Protein AF-A0A0B6YL74-F1 (afdb_monomer_lite)

InterPro domains:
  IPR012981 PIH1, N-terminal [PF08190] (2-84)
  IPR050734 PIH1 family, Kintoun subfamily [PTHR22997] (2-84)

Secondary structure (DSSP, 8-state):
--EEEEEEEE-TTSPPPEEEEEE-TTS-EEEEEE--EEEPPPEEEE-TTS-EEEEEEEEE-HHHHHHHHH-HHHHHHHHHHHH-

Foldseek 3Di:
DAAEEEAEAEDQPFDAKDWDWDADPVRDIDIDIDWTKDKDDKDWDADPVRGIYIYIYIYGHVNLVVCLVVDVVSVVVVVVVSVD

Organism: NCBI:txid1028688

Radius of gyration: 15.73 Å; chains: 1; bounding box: 33×27×45 Å

Structure (mmCIF, N/CA/C/O backbone):
data_AF-A0A0B6YL74-F1
#
_entry.id   AF-A0A0B6YL74-F1
#
loop_
_atom_site.group_PDB
_atom_site.id
_atom_site.type_symbol
_atom_site.label_atom_id
_atom_site.label_alt_id
_atom_site.label_comp_id
_atom_site.label_asym_id
_atom_sit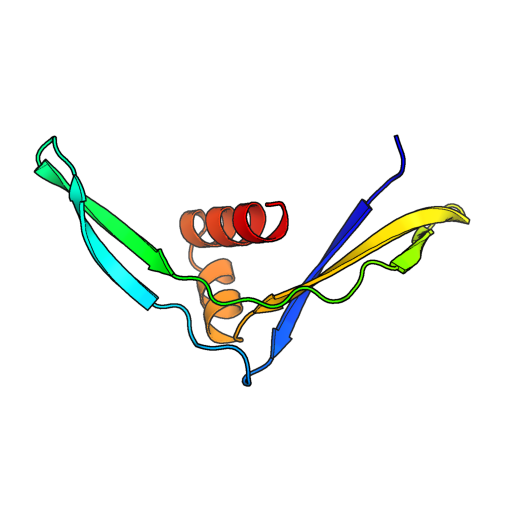e.label_entity_id
_atom_site.label_seq_id
_atom_site.pdbx_PDB_ins_code
_atom_site.Cartn_x
_atom_site.Cartn_y
_atom_site.Cartn_z
_atom_site.occupancy
_atom_site.B_iso_or_equiv
_atom_site.auth_seq_id
_atom_site.auth_comp_id
_atom_site.auth_asym_id
_atom_site.auth_atom_id
_atom_site.pdbx_PDB_model_num
ATOM 1 N N . THR A 1 1 ? -6.035 15.799 16.728 1.00 72.88 1 THR A N 1
ATOM 2 C CA . THR A 1 1 ? -5.870 14.876 15.579 1.00 72.88 1 THR A CA 1
ATOM 3 C C . THR A 1 1 ? -6.185 13.468 16.039 1.00 72.88 1 THR A C 1
ATOM 5 O O . THR A 1 1 ? -5.794 13.111 17.142 1.00 72.88 1 THR A O 1
ATOM 8 N N . ARG A 1 2 ? -6.941 12.692 15.256 1.00 87.56 2 ARG A N 1
ATOM 9 C CA . ARG A 1 2 ? -7.314 11.306 15.588 1.00 87.56 2 ARG A CA 1
ATOM 10 C C . ARG A 1 2 ? -6.255 10.348 15.037 1.00 87.56 2 ARG A C 1
ATOM 12 O O . ARG A 1 2 ? -5.784 10.565 13.924 1.00 87.56 2 ARG A O 1
ATOM 19 N N . LYS A 1 3 ? -5.872 9.321 15.802 1.00 95.00 3 LYS A N 1
ATOM 20 C CA . LYS A 1 3 ? -4.906 8.307 15.346 1.00 95.00 3 LYS A CA 1
ATOM 21 C C . LYS A 1 3 ? -5.476 7.550 14.142 1.00 95.00 3 LYS A C 1
ATOM 23 O O . LYS A 1 3 ? -6.672 7.254 14.123 1.00 95.00 3 LYS A O 1
ATOM 28 N N . ALA A 1 4 ? -4.628 7.236 13.168 1.00 95.62 4 ALA A N 1
ATOM 29 C CA . ALA A 1 4 ? -4.982 6.408 12.025 1.00 95.62 4 ALA A CA 1
ATOM 30 C C . ALA A 1 4 ? -4.020 5.223 11.900 1.00 95.62 4 ALA A C 1
ATOM 32 O O . ALA A 1 4 ? -2.824 5.367 12.153 1.00 95.62 4 ALA A O 1
ATOM 33 N N . PHE A 1 5 ? -4.551 4.071 11.505 1.00 96.75 5 PHE A N 1
ATOM 34 C CA . PHE A 1 5 ? -3.789 2.877 11.160 1.00 96.75 5 PHE A CA 1
ATOM 35 C C . PHE A 1 5 ? -4.096 2.494 9.717 1.00 96.75 5 PHE A C 1
ATOM 37 O O . PHE A 1 5 ? -5.251 2.526 9.298 1.00 96.75 5 PHE A O 1
ATOM 44 N N . ILE A 1 6 ? -3.063 2.125 8.967 1.00 97.31 6 ILE A N 1
ATOM 45 C CA . ILE A 1 6 ? -3.199 1.637 7.598 1.00 97.31 6 ILE A CA 1
ATOM 46 C C . ILE A 1 6 ? -2.689 0.201 7.579 1.00 97.31 6 ILE A C 1
ATOM 48 O O . ILE A 1 6 ? -1.511 -0.049 7.841 1.00 97.31 6 ILE A O 1
ATOM 52 N N . ASN A 1 7 ? -3.573 -0.744 7.286 1.00 97.50 7 ASN A N 1
ATOM 53 C CA . ASN A 1 7 ? -3.204 -2.132 7.073 1.00 97.50 7 ASN A CA 1
ATOM 54 C C . ASN A 1 7 ? -2.782 -2.320 5.616 1.00 97.50 7 ASN A C 1
ATOM 56 O O . ASN A 1 7 ? -3.556 -2.062 4.692 1.00 97.50 7 ASN A O 1
ATOM 60 N N . ILE A 1 8 ? -1.558 -2.806 5.423 1.00 97.19 8 ILE A N 1
ATOM 61 C CA . ILE A 1 8 ? -1.050 -3.214 4.113 1.00 97.19 8 ILE A CA 1
ATOM 62 C C . ILE A 1 8 ? -1.426 -4.681 3.901 1.00 97.19 8 ILE A C 1
ATOM 64 O O . ILE A 1 8 ? -0.808 -5.590 4.460 1.00 97.19 8 ILE A O 1
ATOM 68 N N . CYS A 1 9 ? -2.469 -4.899 3.112 1.00 97.62 9 CYS A N 1
ATOM 69 C CA . CYS A 1 9 ? -3.080 -6.195 2.846 1.00 97.62 9 CYS A CA 1
ATOM 70 C C . CYS A 1 9 ? -2.634 -6.754 1.487 1.00 97.62 9 CYS A C 1
ATOM 72 O O . CYS A 1 9 ? -2.166 -6.022 0.613 1.00 97.62 9 CYS A O 1
ATOM 74 N N . GLN A 1 10 ? -2.816 -8.063 1.286 1.00 97.88 10 GLN A N 1
ATOM 75 C CA . GLN A 1 10 ? -2.478 -8.734 0.028 1.00 97.88 10 GLN A CA 1
ATOM 76 C C . GLN A 1 10 ? -3.628 -9.599 -0.505 1.00 97.88 10 GLN A C 1
ATOM 78 O O . GLN A 1 10 ? -4.278 -10.308 0.261 1.00 97.88 10 GLN A O 1
ATOM 83 N N . ASN A 1 11 ? -3.870 -9.554 -1.817 1.00 98.06 11 ASN A N 1
ATOM 84 C CA . ASN A 1 11 ? -4.843 -10.394 -2.520 1.00 98.06 11 ASN A CA 1
ATOM 85 C C . ASN A 1 11 ? -4.411 -10.601 -3.982 1.00 98.06 11 ASN A C 1
ATOM 87 O O . ASN A 1 11 ? -4.030 -9.647 -4.657 1.00 98.06 11 ASN A O 1
ATOM 91 N N . ASP A 1 12 ? -4.460 -11.835 -4.479 1.00 98.12 12 ASP A N 1
ATOM 92 C CA . ASP A 1 12 ? -4.017 -12.203 -5.833 1.00 98.12 12 ASP A CA 1
ATOM 93 C C . ASP A 1 12 ? -4.964 -11.745 -6.956 1.00 98.12 12 ASP A C 1
ATOM 95 O O . ASP A 1 12 ? -4.589 -11.784 -8.126 1.00 98.12 12 ASP A O 1
ATOM 99 N N . LYS A 1 13 ? -6.156 -11.239 -6.615 1.00 98.19 13 LYS A N 1
ATOM 100 C CA . LYS A 1 13 ? -7.083 -10.598 -7.562 1.00 98.19 13 LYS A CA 1
ATOM 101 C C . LYS A 1 13 ? -6.683 -9.170 -7.938 1.00 98.19 13 LYS A C 1
ATOM 103 O O . LYS A 1 13 ? -7.215 -8.637 -8.908 1.00 98.19 13 LYS A O 1
ATOM 108 N N . ILE A 1 14 ? -5.789 -8.535 -7.178 1.00 98.31 14 ILE A N 1
ATOM 109 C CA . ILE A 1 14 ? -5.218 -7.233 -7.545 1.00 98.31 14 ILE A CA 1
ATOM 110 C C . ILE A 1 14 ? -4.191 -7.450 -8.656 1.00 98.31 14 ILE A C 1
ATOM 112 O O . ILE A 1 14 ? -3.433 -8.413 -8.629 1.00 98.31 14 ILE A O 1
ATOM 116 N N . GLU A 1 15 ? -4.134 -6.558 -9.641 1.00 98.38 15 GLU A N 1
ATOM 117 C CA . GLU A 1 15 ? -3.143 -6.685 -10.706 1.00 98.38 15 GLU A CA 1
ATOM 118 C C . GLU A 1 15 ? -1.698 -6.561 -10.168 1.00 98.38 15 GLU A C 1
ATOM 120 O O . GLU A 1 15 ? -1.407 -5.808 -9.237 1.00 98.38 15 GLU A O 1
ATOM 125 N N . LYS A 1 16 ? -0.772 -7.321 -10.765 1.00 98.31 16 LYS A N 1
ATOM 126 C CA . LYS A 1 16 ? 0.655 -7.311 -10.410 1.00 98.31 16 LYS A CA 1
ATOM 127 C C . LYS A 1 16 ? 1.295 -5.926 -10.608 1.00 98.31 16 LYS A C 1
ATOM 129 O O . LYS A 1 16 ? 0.912 -5.211 -11.536 1.00 98.31 16 LYS A O 1
ATOM 134 N N . PRO A 1 17 ? 2.331 -5.569 -9.823 1.00 97.44 17 PRO A N 1
ATOM 135 C CA . PRO A 1 17 ? 3.072 -4.333 -10.049 1.00 97.44 17 PRO A CA 1
ATOM 136 C C . PRO A 1 17 ? 3.814 -4.393 -11.390 1.00 97.44 17 PRO A C 1
ATOM 138 O O . PRO A 1 17 ? 4.396 -5.422 -11.744 1.00 97.44 17 PRO A O 1
ATOM 141 N N . LYS A 1 18 ? 3.827 -3.284 -12.134 1.00 96.88 18 LYS A N 1
ATOM 142 C CA . LYS A 1 18 ? 4.498 -3.186 -13.442 1.00 96.88 18 LYS A CA 1
ATOM 143 C C . LYS A 1 18 ? 5.594 -2.130 -13.405 1.00 96.88 18 LYS A C 1
ATOM 145 O O . LYS A 1 18 ? 5.373 -1.024 -12.922 1.00 96.88 18 LYS A O 1
ATOM 150 N N . ALA A 1 19 ? 6.762 -2.464 -13.948 1.00 94.56 19 ALA A N 1
ATOM 151 C CA . ALA A 1 19 ? 7.880 -1.541 -14.116 1.00 94.56 19 ALA A CA 1
ATOM 152 C C . ALA A 1 19 ? 8.057 -1.175 -15.586 1.00 94.56 19 ALA A C 1
ATOM 154 O O . ALA A 1 19 ? 8.309 -2.045 -16.418 1.00 94.56 19 ALA A O 1
ATOM 155 N N . ASN A 1 20 ? 8.039 0.121 -15.875 1.00 93.00 20 ASN A N 1
ATOM 156 C CA . ASN A 1 20 ? 8.390 0.666 -17.177 1.00 93.00 20 ASN A CA 1
ATOM 157 C C . ASN A 1 20 ? 9.673 1.486 -17.047 1.00 93.00 20 ASN A C 1
ATOM 159 O O . ASN A 1 20 ? 9.766 2.400 -16.226 1.00 93.00 20 ASN A O 1
ATOM 163 N N . LYS A 1 21 ? 10.686 1.162 -17.854 1.00 91.81 21 LYS A N 1
ATOM 164 C CA . LYS A 1 21 ? 11.908 1.973 -17.927 1.00 91.81 21 LYS A CA 1
ATOM 165 C C . LYS A 1 21 ? 11.562 3.316 -18.564 1.00 91.81 21 LYS A C 1
ATOM 167 O O . LYS A 1 21 ? 10.908 3.347 -19.602 1.00 91.81 21 LYS A O 1
ATOM 172 N N . GLN A 1 22 ? 12.022 4.403 -17.964 1.00 88.12 22 GLN A N 1
ATOM 173 C CA . GLN A 1 22 ? 11.843 5.750 -18.500 1.00 88.12 22 GLN A CA 1
ATOM 174 C C . GLN A 1 22 ? 13.158 6.519 -18.470 1.00 88.12 22 GLN A C 1
ATOM 176 O O . GLN A 1 22 ? 14.003 6.286 -17.606 1.00 88.12 22 GLN A O 1
ATOM 181 N N . SER A 1 23 ? 13.318 7.437 -19.418 1.00 88.25 23 SER A N 1
ATOM 182 C CA . SER A 1 23 ? 14.412 8.406 -19.431 1.00 88.25 23 SER A CA 1
ATOM 183 C C . SER A 1 23 ? 13.848 9.770 -19.056 1.00 88.25 23 SER A C 1
ATOM 185 O O . SER A 1 23 ? 1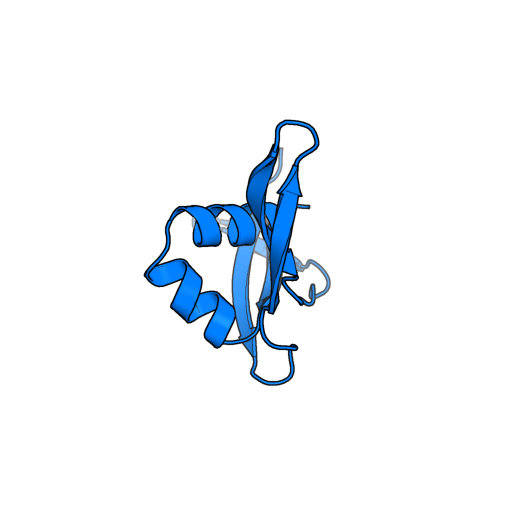2.872 10.214 -19.658 1.00 88.25 23 SER A O 1
ATOM 187 N N . GLY A 1 24 ? 14.439 10.410 -18.051 1.00 81.75 24 GLY A N 1
ATOM 188 C CA . GLY A 1 24 ? 14.101 11.771 -17.657 1.00 81.75 24 GLY A CA 1
ATOM 189 C C . GLY A 1 24 ? 14.591 12.810 -18.676 1.00 81.75 24 GLY A C 1
ATOM 190 O O . GLY A 1 24 ? 15.419 12.487 -19.534 1.00 81.75 24 GLY A O 1
ATOM 191 N N . PRO A 1 25 ? 14.127 14.069 -18.573 1.00 81.06 25 PRO A N 1
ATOM 192 C CA . PRO A 1 25 ? 14.557 15.167 -19.446 1.00 81.06 25 PRO A CA 1
ATOM 193 C C . PRO A 1 25 ? 16.067 15.447 -19.386 1.00 81.06 25 PRO A C 1
ATOM 195 O O . PRO A 1 25 ? 16.646 15.954 -20.339 1.00 81.06 25 PRO A O 1
ATOM 198 N N . ASP A 1 26 ? 16.709 15.090 -18.273 1.00 87.81 26 ASP A N 1
ATOM 199 C CA . ASP A 1 26 ? 18.152 15.185 -18.037 1.00 87.81 26 ASP A CA 1
ATOM 200 C C . ASP A 1 26 ? 18.935 13.955 -18.543 1.00 87.81 26 ASP A C 1
ATOM 202 O O . ASP A 1 26 ? 20.120 13.799 -18.250 1.00 87.81 26 ASP A O 1
ATOM 206 N N . GLY A 1 27 ? 18.275 13.046 -19.269 1.00 84.94 27 GLY A N 1
ATOM 207 C CA . GLY A 1 27 ? 18.861 11.810 -19.786 1.00 84.94 27 GLY A CA 1
ATOM 208 C C . GLY A 1 27 ? 19.054 10.711 -18.737 1.00 84.94 27 GLY A C 1
ATOM 209 O O . GLY A 1 27 ? 19.512 9.616 -19.083 1.00 84.94 27 GLY A O 1
ATOM 210 N N . LYS A 1 28 ? 18.693 10.940 -17.465 1.00 87.69 28 LYS A N 1
ATOM 211 C CA . LYS A 1 28 ? 18.810 9.908 -16.427 1.00 87.69 28 LYS A CA 1
ATOM 212 C C . LYS A 1 28 ? 17.776 8.814 -16.636 1.00 87.69 28 LYS A C 1
ATOM 214 O O . LYS A 1 28 ? 16.596 9.071 -16.855 1.00 87.69 28 LYS A O 1
ATOM 219 N N . ARG A 1 29 ? 18.219 7.564 -16.514 1.00 88.12 29 ARG A N 1
ATOM 220 C CA . ARG A 1 29 ? 17.342 6.393 -16.591 1.00 88.12 29 ARG A CA 1
ATOM 221 C C . ARG A 1 29 ? 16.714 6.124 -15.228 1.00 88.12 29 ARG A C 1
ATOM 223 O O . ARG A 1 29 ? 17.416 6.015 -14.225 1.00 88.12 29 ARG A O 1
ATOM 230 N N . GLY A 1 30 ? 15.400 5.979 -15.211 1.00 88.25 30 GLY A N 1
ATOM 231 C CA . GLY A 1 30 ? 14.602 5.602 -14.056 1.00 88.25 30 GLY A CA 1
ATOM 232 C C . GLY A 1 30 ? 13.667 4.439 -14.371 1.00 88.25 30 GLY A C 1
ATOM 233 O O . GLY A 1 30 ? 1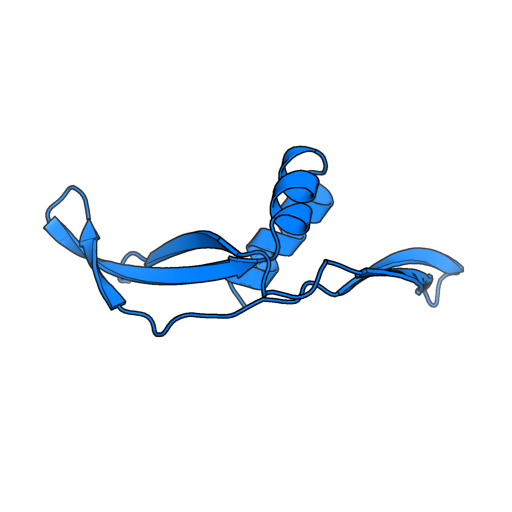3.577 3.952 -15.500 1.00 88.25 30 GLY A O 1
ATOM 234 N N . VAL A 1 31 ? 12.961 3.993 -13.339 1.00 90.56 31 VAL A N 1
ATOM 235 C CA . VAL A 1 31 ? 11.859 3.041 -13.465 1.00 90.56 31 VAL A CA 1
ATOM 236 C C . VAL A 1 31 ? 10.617 3.733 -12.937 1.00 90.56 31 VAL A C 1
ATOM 238 O O . VAL A 1 31 ? 10.603 4.168 -11.785 1.00 90.56 31 VAL A O 1
ATOM 241 N N . MET A 1 32 ? 9.600 3.836 -13.784 1.00 91.00 32 MET A N 1
ATOM 242 C CA . MET A 1 32 ? 8.253 4.199 -13.376 1.00 91.00 32 MET A CA 1
ATOM 243 C C . MET A 1 32 ? 7.522 2.923 -12.981 1.00 91.00 32 MET A C 1
ATOM 245 O O . MET A 1 32 ? 7.455 1.967 -13.758 1.00 91.00 32 MET A O 1
ATOM 249 N N . TRP A 1 33 ? 6.987 2.918 -11.769 1.00 94.81 33 TRP A N 1
ATOM 250 C CA . TRP A 1 33 ? 6.195 1.816 -11.250 1.00 94.81 33 TRP A CA 1
ATOM 251 C C . TRP A 1 33 ? 4.712 2.142 -11.367 1.00 94.81 33 TRP A C 1
ATOM 253 O O . TRP A 1 33 ? 4.282 3.232 -11.004 1.00 94.81 33 TRP A O 1
ATOM 263 N N . GLN A 1 34 ? 3.940 1.176 -11.843 1.00 95.56 34 GLN A N 1
ATOM 264 C CA . GLN A 1 34 ? 2.499 1.122 -11.646 1.00 95.56 34 GLN A CA 1
ATOM 265 C C . GLN A 1 34 ? 2.235 0.137 -10.512 1.00 95.56 34 GLN A C 1
ATOM 267 O O . GLN A 1 34 ? 2.695 -1.009 -10.573 1.00 95.56 34 GLN A O 1
ATOM 272 N N . ILE A 1 35 ? 1.515 0.586 -9.486 1.00 96.25 35 ILE A N 1
ATOM 273 C CA . ILE A 1 35 ? 1.184 -0.213 -8.304 1.00 96.25 35 ILE A CA 1
ATOM 274 C C . ILE A 1 35 ? -0.343 -0.268 -8.182 1.00 96.25 35 ILE A C 1
ATOM 276 O O . ILE A 1 35 ? -0.934 0.579 -7.510 1.00 96.25 35 ILE A O 1
ATOM 280 N N . PRO A 1 36 ? -1.000 -1.227 -8.859 1.00 97.75 36 PRO A N 1
ATOM 281 C CA . PRO A 1 36 ? -2.431 -1.446 -8.698 1.00 97.75 36 PRO A CA 1
ATOM 282 C C . PRO A 1 36 ? -2.767 -1.769 -7.240 1.00 97.75 36 PRO A C 1
ATOM 284 O O . PRO A 1 36 ? -2.055 -2.536 -6.583 1.00 97.75 36 PRO A O 1
ATOM 287 N N . HIS A 1 37 ? -3.843 -1.170 -6.742 1.00 97.88 37 HIS A N 1
ATOM 288 C CA . HIS A 1 37 ? -4.286 -1.316 -5.362 1.00 97.88 37 HIS A CA 1
ATOM 289 C C . HIS A 1 37 ? -5.791 -1.066 -5.241 1.00 97.88 37 HIS A C 1
ATOM 291 O O . HIS A 1 37 ? -6.428 -0.532 -6.149 1.00 97.88 37 HIS A O 1
ATOM 297 N N . SER A 1 38 ? -6.363 -1.475 -4.113 1.00 97.81 38 SER A N 1
ATOM 298 C CA . SER A 1 38 ? -7.755 -1.207 -3.763 1.00 97.81 38 SER A CA 1
ATOM 299 C C . SER A 1 38 ? -7.844 -0.731 -2.320 1.00 97.81 38 SER A C 1
ATOM 301 O O . SER A 1 38 ? -7.200 -1.306 -1.441 1.00 97.81 38 SER A O 1
ATOM 303 N N . PHE A 1 39 ? -8.654 0.299 -2.086 1.00 96.75 39 PHE A N 1
ATOM 304 C CA . PHE A 1 39 ? -8.972 0.794 -0.754 1.00 96.75 39 PHE A CA 1
ATOM 305 C C . PHE A 1 39 ? -10.315 0.233 -0.298 1.00 96.75 39 PHE A C 1
ATOM 307 O O . PHE A 1 39 ? -11.333 0.398 -0.976 1.00 96.75 39 PHE A O 1
ATOM 314 N N . ALA A 1 40 ? -10.329 -0.397 0.874 1.00 94.44 40 ALA A N 1
ATOM 315 C CA . ALA A 1 40 ? -11.583 -0.667 1.562 1.00 94.44 40 ALA A CA 1
ATOM 316 C C . ALA A 1 40 ? -12.149 0.641 2.152 1.00 94.44 40 ALA A C 1
ATOM 318 O O . ALA A 1 40 ? -11.375 1.540 2.500 1.00 94.44 40 ALA A O 1
ATOM 319 N N . PRO A 1 41 ? -13.479 0.760 2.319 1.00 96.12 41 PRO A N 1
ATOM 320 C CA . PRO A 1 41 ? -14.061 1.872 3.058 1.00 96.12 41 PRO A CA 1
ATOM 321 C C . PRO A 1 41 ? -13.426 1.994 4.455 1.00 96.12 41 PRO A C 1
ATOM 323 O O . PRO A 1 41 ? -13.272 0.980 5.144 1.00 96.12 41 PRO A O 1
ATOM 326 N N . PRO A 1 42 ? -13.052 3.208 4.897 1.00 96.19 42 PRO A N 1
ATOM 327 C CA . PRO A 1 42 ? -12.421 3.385 6.194 1.00 96.19 42 PRO A CA 1
ATOM 328 C C . PRO A 1 42 ? -13.410 3.088 7.320 1.00 96.19 42 PRO A C 1
ATOM 330 O O . PRO A 1 42 ? -14.590 3.435 7.228 1.00 96.19 42 PRO A O 1
ATOM 333 N N . ARG A 1 43 ? -12.913 2.509 8.412 1.00 96.75 43 ARG A N 1
ATOM 334 C CA . ARG A 1 43 ? -13.717 2.163 9.593 1.00 96.75 43 ARG A CA 1
ATOM 335 C C . ARG A 1 43 ? -13.210 2.848 10.853 1.00 96.75 43 ARG A C 1
ATOM 337 O O . ARG A 1 43 ? -12.041 3.227 10.944 1.00 96.75 43 ARG A O 1
ATOM 344 N N . ASP A 1 44 ? -14.104 2.983 11.820 1.00 96.94 44 ASP A N 1
ATOM 345 C CA . ASP A 1 44 ? -13.762 3.393 13.175 1.00 96.94 44 ASP A CA 1
ATOM 346 C C . ASP A 1 44 ? -13.371 2.163 14.006 1.00 96.94 44 ASP A C 1
ATOM 348 O O . ASP A 1 44 ? -13.964 1.099 13.849 1.00 96.94 44 ASP A O 1
ATOM 352 N N . ASP A 1 45 ? -12.359 2.310 14.861 1.00 96.00 45 ASP A N 1
ATOM 353 C CA . ASP A 1 45 ? -11.851 1.257 15.746 1.00 96.00 45 ASP A CA 1
ATOM 354 C C . ASP A 1 45 ? -11.297 1.873 17.046 1.00 96.00 45 ASP A C 1
ATOM 356 O O . ASP A 1 45 ? -11.128 3.096 17.138 1.00 96.00 45 ASP A O 1
ATOM 360 N N . ASN A 1 46 ? -10.972 1.053 18.041 1.00 96.19 46 ASN A N 1
ATOM 361 C CA . ASN A 1 46 ? -10.330 1.469 19.286 1.00 96.19 46 ASN A CA 1
ATOM 362 C C . ASN A 1 46 ? -8.876 0.989 19.311 1.00 96.19 46 ASN A C 1
ATOM 364 O O . ASN A 1 46 ? -8.568 -0.166 19.022 1.00 96.19 46 ASN A O 1
ATOM 368 N N . ASP A 1 47 ? -7.954 1.880 19.669 1.00 93.50 47 ASP A N 1
ATOM 369 C CA . ASP A 1 47 ? -6.563 1.488 19.859 1.00 93.50 47 ASP A CA 1
ATOM 370 C C . ASP A 1 47 ? -6.347 0.745 21.192 1.00 93.50 47 ASP A C 1
ATOM 372 O O . ASP A 1 47 ? -7.265 0.537 21.983 1.00 93.50 47 ASP A O 1
ATOM 376 N N . LYS A 1 48 ? -5.096 0.361 21.477 1.00 93.69 48 LYS A N 1
ATOM 377 C CA . LYS A 1 48 ? -4.735 -0.368 22.708 1.00 93.69 48 LYS A CA 1
ATOM 378 C C . LYS A 1 48 ? -5.028 0.392 24.013 1.00 93.69 48 LYS A C 1
ATOM 380 O O . LYS A 1 48 ? -4.934 -0.202 25.078 1.00 93.69 48 LYS A O 1
ATOM 385 N N . THR A 1 49 ? -5.315 1.691 23.938 1.00 95.25 49 THR A N 1
ATOM 386 C CA . THR A 1 49 ? -5.676 2.564 25.068 1.00 95.25 49 THR A CA 1
ATOM 387 C C . THR A 1 49 ? -7.163 2.934 25.054 1.00 95.25 49 THR A C 1
ATOM 389 O O . THR A 1 49 ? -7.563 3.919 25.673 1.00 95.25 49 THR A O 1
ATOM 392 N N . GLU A 1 50 ? -7.968 2.170 24.307 1.00 92.69 50 GLU A N 1
ATOM 393 C CA . GLU A 1 50 ? -9.405 2.367 24.083 1.00 92.69 50 GLU A CA 1
ATOM 394 C C . GLU A 1 50 ? -9.764 3.706 23.422 1.00 92.69 50 GLU A C 1
ATOM 396 O O . GLU A 1 50 ? -10.929 4.100 23.386 1.00 92.69 50 GLU A O 1
ATOM 401 N N . GLN A 1 51 ? -8.790 4.401 22.827 1.00 95.12 51 GLN A N 1
ATOM 402 C CA . GLN A 1 51 ? -9.035 5.659 22.133 1.00 95.12 51 GLN A CA 1
ATOM 403 C C . GLN A 1 51 ? -9.493 5.414 20.700 1.00 95.12 51 GLN A C 1
ATOM 405 O O . GLN A 1 51 ? -8.947 4.576 19.979 1.00 95.12 51 GLN A O 1
ATOM 410 N N . LEU A 1 52 ? -10.476 6.200 20.269 1.00 95.62 52 LEU A N 1
ATOM 411 C CA . LEU A 1 52 ? -11.054 6.097 18.940 1.00 95.62 52 LEU A CA 1
ATOM 412 C C . LEU A 1 52 ? -10.000 6.413 17.857 1.00 95.62 52 LEU A C 1
ATOM 414 O O . LEU A 1 52 ? -9.402 7.489 17.832 1.00 95.62 52 LEU A O 1
ATOM 418 N N . CYS A 1 53 ? -9.816 5.514 16.895 1.00 96.88 53 CYS A N 1
ATOM 419 C CA . CYS A 1 53 ? -8.856 5.610 15.793 1.00 96.88 53 CYS A CA 1
ATOM 420 C C . CYS A 1 53 ? -9.500 5.199 14.465 1.00 96.88 53 CYS A C 1
ATOM 422 O O . CYS A 1 53 ? -10.520 4.514 14.460 1.00 96.88 53 CYS A O 1
ATOM 424 N N . LYS A 1 54 ? -8.971 5.681 13.340 1.00 96.81 54 LYS A N 1
ATOM 425 C CA . LYS A 1 54 ? -9.485 5.331 12.011 1.00 96.81 54 LYS A CA 1
ATOM 426 C C . LYS A 1 54 ? -8.605 4.260 11.384 1.00 96.81 54 LYS A C 1
ATOM 428 O O . LYS A 1 54 ? -7.385 4.400 11.407 1.00 96.81 54 LYS A O 1
ATOM 433 N N . VAL A 1 55 ? -9.201 3.218 10.826 1.00 97.50 55 VAL A N 1
ATOM 434 C CA . VAL A 1 55 ? -8.465 2.134 10.174 1.00 97.50 55 VAL A CA 1
ATOM 435 C C . VAL A 1 55 ? -8.787 2.118 8.690 1.00 97.50 55 VAL A C 1
ATOM 437 O O . VAL A 1 55 ? -9.953 2.168 8.289 1.00 97.50 55 VAL A O 1
ATOM 440 N N . PHE A 1 56 ? -7.734 2.049 7.890 1.00 97.56 56 PHE A N 1
ATOM 441 C CA . PHE A 1 56 ? -7.771 1.923 6.442 1.00 97.56 56 PHE A CA 1
ATOM 442 C C . PHE A 1 56 ? -7.144 0.586 6.066 1.00 97.56 56 PHE A C 1
ATOM 444 O O . PHE A 1 56 ? -6.139 0.196 6.658 1.00 97.56 56 PHE A O 1
ATOM 451 N N . ASP A 1 57 ? -7.699 -0.095 5.069 1.00 97.69 57 ASP A N 1
ATOM 452 C CA . ASP A 1 57 ? -7.047 -1.257 4.471 1.00 97.69 57 ASP A CA 1
ATOM 453 C C . ASP A 1 57 ? -6.722 -0.934 3.014 1.00 97.69 57 ASP A C 1
ATOM 455 O O . ASP A 1 57 ? -7.612 -0.561 2.242 1.00 97.69 57 ASP A O 1
ATOM 459 N N . VAL A 1 58 ? -5.454 -1.105 2.646 1.00 97.94 58 VAL A N 1
ATOM 460 C CA . VAL A 1 58 ? -4.984 -0.995 1.262 1.00 97.94 58 VAL A CA 1
ATOM 461 C C . VAL A 1 58 ? -4.532 -2.369 0.816 1.00 97.94 58 VAL A C 1
ATOM 463 O O . VAL A 1 58 ? -3.666 -2.984 1.438 1.00 97.94 58 VAL A O 1
ATOM 466 N N . VAL A 1 59 ? -5.144 -2.878 -0.245 1.00 98.19 59 VAL A N 1
ATOM 467 C CA . VAL A 1 59 ? -4.902 -4.229 -0.746 1.00 98.19 59 VAL A CA 1
ATOM 468 C C . VAL A 1 59 ? -4.032 -4.160 -1.991 1.00 98.19 59 VAL A C 1
ATOM 470 O O . VAL A 1 59 ? -4.417 -3.550 -2.987 1.00 98.19 59 VAL A O 1
ATOM 473 N N . PHE A 1 60 ? -2.884 -4.831 -1.947 1.00 98.31 60 PHE A N 1
ATOM 474 C CA . PHE A 1 60 ? -1.958 -4.974 -3.069 1.00 98.31 60 PHE A CA 1
ATOM 475 C C . PHE A 1 60 ? -1.887 -6.428 -3.550 1.00 98.31 60 PHE A C 1
ATOM 477 O O . PHE A 1 60 ? -2.319 -7.355 -2.868 1.00 98.31 60 PHE A O 1
ATOM 484 N N . HIS A 1 61 ? -1.281 -6.666 -4.710 1.00 98.56 61 HIS A N 1
ATOM 485 C CA . HIS A 1 61 ? -0.924 -8.026 -5.113 1.00 98.56 61 HIS A CA 1
ATOM 486 C C . HIS A 1 61 ? 0.227 -8.576 -4.227 1.00 98.56 61 HIS A C 1
ATOM 488 O O . HIS A 1 61 ? 1.140 -7.814 -3.891 1.00 98.56 61 HIS A O 1
ATOM 494 N N . PRO A 1 62 ? 0.275 -9.885 -3.886 1.00 98.50 62 PRO A N 1
ATOM 495 C CA . PRO A 1 62 ? 1.358 -10.476 -3.083 1.00 98.50 62 PRO A CA 1
ATOM 496 C C . PRO A 1 62 ? 2.777 -10.205 -3.609 1.00 98.50 62 PRO A C 1
ATOM 498 O O . PRO A 1 62 ? 3.717 -10.061 -2.832 1.00 98.50 62 PRO A O 1
ATOM 501 N N . ASP A 1 63 ? 2.948 -10.091 -4.929 1.00 98.25 63 ASP A N 1
ATOM 502 C CA . ASP A 1 63 ? 4.240 -9.728 -5.537 1.00 98.25 63 ASP A CA 1
ATOM 503 C C . ASP A 1 63 ? 4.692 -8.308 -5.148 1.00 98.25 63 ASP A C 1
ATOM 505 O O . ASP A 1 63 ? 5.875 -8.111 -4.879 1.00 98.25 63 ASP A O 1
ATOM 509 N N . THR A 1 64 ? 3.771 -7.342 -5.020 1.00 98.00 64 THR A N 1
ATOM 510 C CA . THR A 1 64 ? 4.078 -5.997 -4.498 1.00 98.00 64 THR A CA 1
ATOM 511 C C . THR A 1 64 ? 4.632 -6.093 -3.078 1.00 98.00 64 THR A C 1
ATOM 513 O O . THR A 1 64 ? 5.669 -5.504 -2.775 1.00 98.00 64 THR A O 1
ATOM 516 N N . TYR A 1 65 ? 3.993 -6.894 -2.220 1.00 95.31 65 TYR A N 1
ATOM 517 C CA . TYR A 1 65 ? 4.444 -7.104 -0.844 1.00 95.31 65 TYR A CA 1
ATOM 518 C C . TYR A 1 65 ? 5.829 -7.771 -0.786 1.00 95.31 65 TYR A C 1
ATOM 520 O O . TYR A 1 65 ? 6.727 -7.298 -0.087 1.00 95.31 65 TYR A O 1
ATOM 528 N N . ARG A 1 66 ? 6.050 -8.829 -1.579 1.00 97.25 66 ARG A N 1
ATOM 529 C CA . ARG A 1 66 ? 7.356 -9.510 -1.680 1.00 97.25 66 ARG A CA 1
ATOM 530 C C . ARG A 1 66 ? 8.464 -8.553 -2.110 1.00 97.25 66 ARG A C 1
ATOM 532 O O . ARG A 1 66 ? 9.531 -8.549 -1.505 1.00 97.25 66 ARG A O 1
ATOM 539 N N . MET A 1 67 ? 8.205 -7.724 -3.120 1.00 97.06 67 MET A N 1
ATOM 540 C CA . MET A 1 67 ? 9.175 -6.746 -3.613 1.00 97.06 67 MET A CA 1
ATOM 541 C C . MET A 1 67 ? 9.469 -5.649 -2.589 1.00 97.06 67 MET A C 1
ATOM 543 O O . MET A 1 67 ? 10.624 -5.246 -2.450 1.00 97.06 67 MET A O 1
ATOM 547 N N . ALA A 1 68 ? 8.460 -5.191 -1.846 1.00 97.06 68 ALA A N 1
ATOM 548 C CA . ALA A 1 68 ? 8.640 -4.225 -0.766 1.00 97.06 68 ALA A CA 1
ATOM 549 C C . ALA A 1 68 ? 9.543 -4.776 0.353 1.00 97.06 68 ALA A C 1
ATOM 551 O O . ALA A 1 68 ? 10.360 -4.041 0.902 1.00 97.06 68 ALA A O 1
ATOM 552 N N . ASN A 1 69 ? 9.484 -6.077 0.647 1.00 95.75 69 ASN A N 1
ATOM 553 C CA . ASN A 1 69 ? 10.352 -6.682 1.662 1.00 95.75 69 ASN A CA 1
ATOM 554 C C . ASN A 1 69 ? 11.840 -6.695 1.276 1.00 95.75 69 ASN A C 1
ATOM 556 O O . ASN A 1 69 ? 12.689 -6.649 2.163 1.00 95.75 69 ASN A O 1
ATOM 560 N N . SER A 1 70 ? 12.172 -6.740 -0.017 1.00 95.56 70 SER A N 1
ATOM 561 C CA . SER A 1 70 ? 13.562 -6.816 -0.496 1.00 95.56 70 SER A CA 1
ATOM 562 C C . SER A 1 70 ? 14.099 -5.517 -1.109 1.00 95.56 70 SER A C 1
ATOM 564 O O . SER A 1 70 ? 15.282 -5.441 -1.431 1.00 95.56 70 SER A O 1
ATOM 566 N N . ASN A 1 71 ? 13.261 -4.497 -1.317 1.00 95.81 71 ASN A N 1
ATOM 567 C CA . ASN A 1 71 ? 13.648 -3.239 -1.958 1.00 95.81 71 ASN A CA 1
ATOM 568 C C . ASN A 1 71 ? 13.087 -2.037 -1.189 1.00 95.81 71 ASN A C 1
ATOM 570 O O . ASN A 1 71 ? 11.921 -1.680 -1.337 1.00 95.81 71 ASN A O 1
ATOM 574 N N . ALA A 1 72 ? 13.948 -1.365 -0.419 1.00 96.75 72 ALA A N 1
ATOM 575 C CA . ALA A 1 72 ? 13.559 -0.243 0.437 1.00 96.75 72 ALA A CA 1
ATOM 576 C C . ALA A 1 72 ? 12.954 0.945 -0.333 1.00 96.75 72 ALA A C 1
ATOM 578 O O . ALA A 1 72 ? 12.006 1.567 0.141 1.00 96.75 72 ALA A O 1
ATOM 579 N N . ARG A 1 73 ? 13.450 1.245 -1.543 1.00 94.44 73 ARG A N 1
ATOM 580 C CA . ARG A 1 73 ? 12.898 2.331 -2.368 1.00 94.44 73 ARG A CA 1
ATOM 581 C C . ARG A 1 73 ? 11.501 1.984 -2.877 1.00 94.44 73 ARG A C 1
ATOM 583 O O . ARG A 1 73 ? 10.630 2.845 -2.903 1.00 94.44 73 ARG A O 1
ATOM 590 N N . PHE A 1 74 ? 11.289 0.729 -3.269 1.00 96.44 74 PHE A N 1
ATOM 591 C CA . PHE A 1 74 ? 9.970 0.246 -3.670 1.00 96.44 74 PHE A CA 1
ATOM 592 C C . PHE A 1 74 ? 9.009 0.185 -2.478 1.00 96.44 74 PHE A C 1
ATOM 594 O O . PHE A 1 74 ? 7.864 0.594 -2.608 1.00 96.44 74 PHE A O 1
ATOM 601 N N . LYS A 1 75 ? 9.482 -0.237 -1.299 1.00 97.50 75 LYS A N 1
ATOM 602 C CA . LYS A 1 75 ? 8.699 -0.202 -0.058 1.00 97.50 75 LYS A CA 1
ATOM 603 C C . LYS A 1 75 ? 8.204 1.201 0.259 1.00 97.50 75 LYS A C 1
ATOM 605 O O . LYS A 1 75 ? 7.018 1.367 0.508 1.00 97.50 75 LYS A O 1
ATOM 610 N N . LYS A 1 76 ? 9.089 2.198 0.186 1.00 96.81 76 LYS A N 1
ATOM 611 C CA . LYS A 1 76 ? 8.709 3.594 0.410 1.00 96.81 76 LYS A CA 1
ATOM 612 C C . LYS A 1 76 ? 7.631 4.047 -0.577 1.00 96.81 76 LYS A C 1
ATOM 614 O O . LYS A 1 76 ? 6.650 4.643 -0.164 1.00 96.81 76 LYS A O 1
ATOM 619 N N . LEU A 1 77 ? 7.758 3.672 -1.850 1.00 96.00 77 LEU A N 1
ATOM 620 C CA . LEU A 1 77 ? 6.732 3.956 -2.853 1.00 96.00 77 LEU A CA 1
ATOM 621 C C . LEU A 1 77 ? 5.377 3.293 -2.527 1.00 96.00 77 LEU A C 1
ATOM 623 O O . LEU A 1 77 ? 4.341 3.918 -2.726 1.00 96.00 77 LEU A O 1
ATOM 627 N N . VAL A 1 78 ? 5.369 2.055 -2.020 1.00 97.56 78 VAL A N 1
ATOM 628 C CA . VAL A 1 78 ? 4.141 1.370 -1.567 1.00 97.56 78 VAL A CA 1
ATOM 629 C C . VAL A 1 78 ? 3.527 2.073 -0.352 1.00 97.56 78 VAL A C 1
ATOM 631 O O . VAL A 1 78 ? 2.314 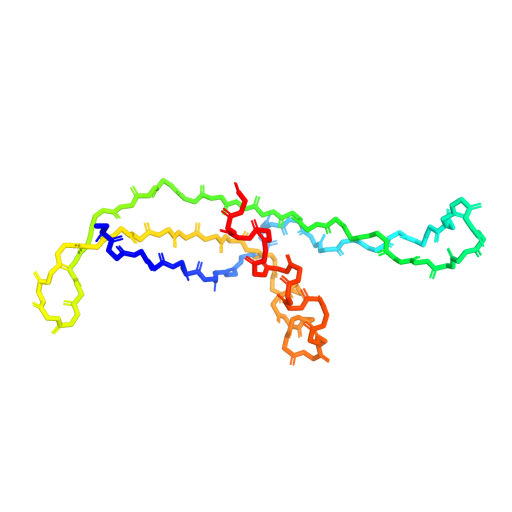2.244 -0.310 1.00 97.56 78 VAL A O 1
ATOM 634 N N . GLU A 1 79 ? 4.348 2.495 0.614 1.00 97.19 79 GLU A N 1
ATOM 635 C CA . GLU A 1 79 ? 3.899 3.264 1.785 1.00 97.19 79 GLU A CA 1
ATOM 636 C C . GLU A 1 79 ? 3.292 4.609 1.373 1.00 97.19 79 GLU A C 1
ATOM 638 O O . GLU A 1 79 ? 2.220 4.953 1.855 1.00 97.19 79 GLU A O 1
ATOM 643 N N . ASP A 1 80 ? 3.934 5.329 0.450 1.00 96.44 80 ASP A N 1
ATOM 644 C CA . ASP A 1 80 ? 3.434 6.608 -0.063 1.00 96.44 80 ASP A CA 1
ATOM 645 C C . ASP A 1 80 ? 2.119 6.411 -0.841 1.00 96.44 80 ASP A C 1
ATOM 647 O O . ASP A 1 80 ? 1.148 7.114 -0.589 1.00 96.44 80 ASP A O 1
ATOM 651 N N . THR A 1 81 ? 2.034 5.371 -1.684 1.00 95.81 81 THR A N 1
ATOM 652 C CA . THR A 1 81 ? 0.799 5.008 -2.416 1.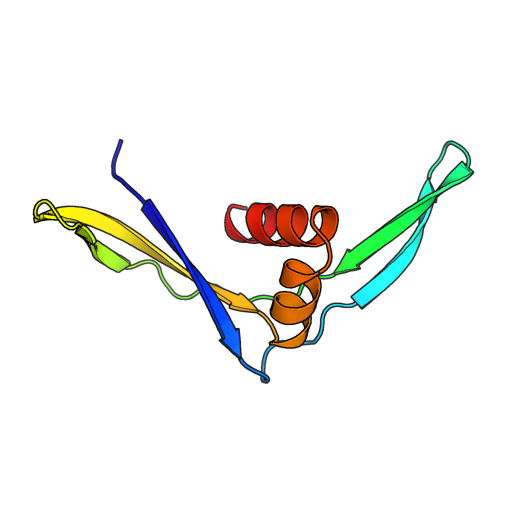00 95.81 81 THR A CA 1
ATOM 653 C C . THR A 1 81 ? -0.359 4.662 -1.474 1.00 95.81 81 THR A C 1
ATOM 655 O O . THR A 1 81 ? -1.515 4.841 -1.828 1.00 95.81 81 THR A O 1
ATOM 658 N N . ALA A 1 82 ? -0.074 4.121 -0.288 1.00 96.50 82 ALA A N 1
ATOM 659 C CA . ALA A 1 82 ? -1.104 3.775 0.689 1.00 96.50 82 ALA A CA 1
ATOM 660 C C . ALA A 1 82 ? -1.617 4.990 1.486 1.00 96.50 82 ALA A C 1
ATOM 662 O O . ALA A 1 82 ? -2.629 4.862 2.177 1.00 96.50 82 ALA A O 1
ATOM 663 N N . ILE A 1 83 ? -0.900 6.120 1.442 1.00 94.75 83 ILE A N 1
ATOM 664 C CA . ILE A 1 83 ? -1.235 7.367 2.144 1.00 94.75 83 ILE A CA 1
ATOM 665 C C . ILE A 1 83 ? -1.966 8.359 1.226 1.00 94.75 83 ILE A C 1
ATO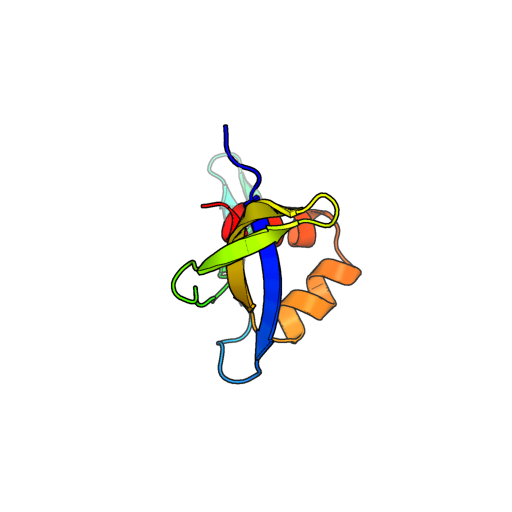M 667 O O . ILE A 1 83 ? -2.799 9.108 1.741 1.00 94.75 83 ILE A O 1
ATOM 671 N N . ASP A 1 84 ? -1.637 8.371 -0.072 1.00 85.69 84 ASP A N 1
ATOM 672 C CA . ASP A 1 84 ? -2.277 9.205 -1.109 1.00 85.69 84 ASP A CA 1
ATOM 673 C C . ASP A 1 84 ? -3.792 8.949 -1.235 1.00 85.69 84 ASP A C 1
ATOM 675 O O . ASP A 1 84 ? -4.545 9.951 -1.314 1.00 85.69 84 ASP A O 1
#

Sequence (84 aa):
TRKAFINICQNDKIEKPKANKQSGPDGKRGVMWQIPHSFAPPRDDNDKTEQLCKVFDVVFHPDTYRMANSNARFKKLVEDTAID

pLDDT: mean 94.77, std 4.56, range [72.88, 98.56]